Protein AF-A0A0Q5C8Z9-F1 (afdb_monomer)

Solvent-accessible surface area (backbone atoms only — not comparable to full-atom values): 8391 Å² total; per-residue (Å²): 142,89,78,92,77,82,68,89,71,72,76,77,67,75,59,82,56,66,47,52,51,52,48,33,49,53,51,27,54,52,42,52,53,49,52,54,49,53,41,45,66,45,67,56,54,92,83,84,61,78,57,76,76,51,76,66,53,29,53,55,42,50,52,52,53,48,53,31,50,52,39,27,49,52,37,28,52,56,19,57,79,63,68,37,64,70,50,31,53,53,25,46,52,49,40,54,48,50,55,50,48,56,57,77,57,36,54,49,74,53,77,83,50,79,72,78,83,73,72,77,74,61,98,80,68,70,84,74,48,96,88,53,86,80,42,96,85,111

pLDDT: mean 71.92, std 11.61, range [46.38, 87.75]

Secondary structure (DSSP, 8-state):
---S-S--------HHHHHHHHHHHHHHHHHHHHHHHHHHHHH--TTS--PPPPHHHHHHHHHHHHHHHHHHHHHHHHHHHTT-HHHHHHHHHHHHHHHHHHHHT-SSGGGGS-----PPPPTT-----TT-S-STT-

Mean predicted aligned error: 15.13 Å

Nearest PDB structures (foldseek):
  5hjf-assembly1_D  TM=5.816E-01  e=1.299E+00  Nostoc punctiforme
  6lkp-assembly1_C  TM=6.173E-01  e=1.795E+00  Leptolyngbya sp. O-77
  8xyv-assembly2_B  TM=8.208E-01  e=6.550E+00  synthetic construct
  2chp-assembly1_A  TM=6.440E-01  e=6.206E+00  Bacillus subtilis subsp. subtilis str. 168
  3hiu-assembly1_A  TM=5.229E-01  e=6.206E+00  Xanthomonas campestris pv. campestris

Sequence (138 aa):
MNGEHNAMAASRQPIGHAGIQAGLGVLGSSIMAALAWQFFDVYFAIGGTVPTAAPSDGLRYLVTAGVGATVVAASLVLALLRRKGLAVVCSLALSIGMFGFAYVLAVPQNRWNQDPVHEPLPADYRPCFSGSNDCPGG

Foldseek 3Di:
DDDDDPDPPVPPPPCPQVVLLVVLLVVLVVLLVVLVVLLCVQQPDDPDDRHDFDPVSQVVLCVSLVVSLVSLVVSLVSCVVVVPVVSNVSSVVSNCSSVVSCLVSRVPVCPVPDDPPPDDPPPPDDDDDVPPPPDDPD

Radius of gyration: 27.37 Å; Cα contacts (8 Å, |Δi|>4): 85; chains: 1; bounding box: 45×44×103 Å

Structure (mmCIF, N/CA/C/O backbone):
data_AF-A0A0Q5C8Z9-F1
#
_entry.id   AF-A0A0Q5C8Z9-F1
#
loop_
_atom_site.group_PDB
_atom_site.id
_atom_site.type_symbol
_atom_site.label_atom_id
_atom_site.label_alt_id
_atom_site.label_comp_id
_atom_site.label_asym_id
_atom_site.label_entity_id
_atom_site.label_seq_id
_atom_site.pdbx_PDB_ins_code
_atom_site.Cartn_x
_atom_site.Cartn_y
_atom_site.Cartn_z
_atom_site.occupancy
_atom_site.B_iso_or_equiv
_atom_site.auth_seq_id
_atom_site.auth_comp_id
_atom_site.auth_asym_id
_atom_site.auth_atom_id
_atom_site.pdbx_PDB_model_num
ATOM 1 N N . MET A 1 1 ? 1.178 -16.836 56.556 1.00 46.69 1 MET A N 1
ATOM 2 C CA . MET A 1 1 ? 1.666 -17.203 55.210 1.00 46.69 1 MET A CA 1
ATOM 3 C C . MET A 1 1 ? 0.446 -17.561 54.366 1.00 46.69 1 MET A C 1
ATOM 5 O O . MET A 1 1 ? 0.071 -18.716 54.349 1.00 46.69 1 MET A O 1
ATOM 9 N N . ASN A 1 2 ? -0.221 -16.569 53.761 1.00 46.38 2 ASN A N 1
ATOM 10 C CA . ASN A 1 2 ? -1.447 -16.751 52.957 1.00 46.38 2 ASN A CA 1
ATOM 11 C C . ASN A 1 2 ? -1.248 -16.090 51.586 1.00 46.38 2 ASN A C 1
ATOM 13 O O . ASN A 1 2 ? -1.917 -15.117 51.240 1.00 46.38 2 ASN A O 1
ATOM 17 N N . GLY A 1 3 ? -0.231 -16.552 50.864 1.00 55.50 3 GLY A N 1
ATOM 18 C CA . GLY A 1 3 ? 0.009 -16.169 49.481 1.00 55.50 3 GLY A CA 1
ATOM 19 C C . GLY A 1 3 ? -0.644 -17.164 48.521 1.00 55.50 3 GLY A C 1
ATOM 20 O O . GLY A 1 3 ? -0.904 -18.304 48.881 1.00 55.50 3 GLY A O 1
ATOM 21 N N . GLU A 1 4 ? -0.828 -16.714 47.282 1.00 55.09 4 GLU A N 1
ATOM 22 C CA . GLU A 1 4 ? -0.767 -17.565 46.080 1.00 55.09 4 GLU A CA 1
ATOM 23 C C . GLU A 1 4 ? -2.046 -18.252 45.571 1.00 55.09 4 GLU A C 1
ATOM 25 O O . GLU A 1 4 ? -1.960 -19.143 44.735 1.00 55.09 4 GLU A O 1
ATOM 30 N N . HIS A 1 5 ? -3.246 -17.787 45.939 1.00 54.41 5 HIS A N 1
ATOM 31 C CA . HIS A 1 5 ? -4.494 -18.267 45.306 1.00 54.41 5 HIS A CA 1
ATOM 32 C C . HIS A 1 5 ? -5.301 -17.188 44.569 1.00 54.41 5 HIS A C 1
ATOM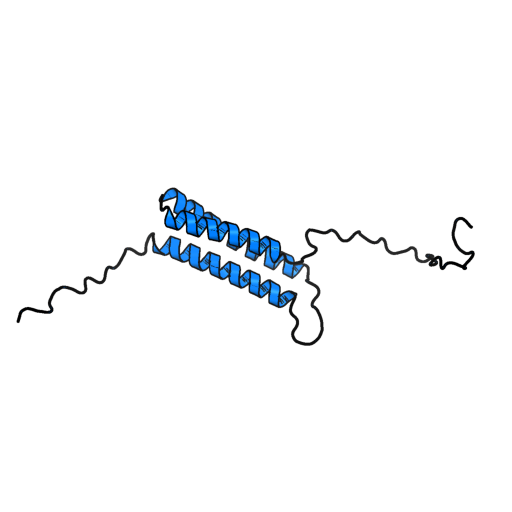 34 O O . HIS A 1 5 ? -6.431 -17.436 44.149 1.00 54.41 5 HIS A O 1
ATOM 40 N N . ASN A 1 6 ? -4.725 -16.007 44.328 1.00 58.31 6 ASN A N 1
ATOM 41 C CA . ASN A 1 6 ? -5.340 -15.023 43.437 1.00 58.31 6 ASN A CA 1
ATOM 42 C C . ASN A 1 6 ? -4.978 -15.340 41.989 1.00 58.31 6 ASN A C 1
ATOM 44 O O . ASN A 1 6 ? -4.059 -14.772 41.407 1.00 58.31 6 ASN A O 1
ATOM 48 N N . ALA A 1 7 ? -5.726 -16.310 41.466 1.00 52.88 7 ALA A N 1
ATOM 49 C CA . ALA A 1 7 ? -6.284 -16.322 40.127 1.00 52.88 7 ALA A CA 1
ATOM 50 C C . ALA A 1 7 ? -5.437 -15.613 39.060 1.00 52.88 7 ALA A C 1
ATOM 52 O O . ALA A 1 7 ? -5.572 -14.415 38.807 1.00 52.88 7 ALA A O 1
ATOM 53 N N . MET A 1 8 ? -4.686 -16.430 38.322 1.00 49.72 8 MET A N 1
ATOM 54 C CA . MET A 1 8 ? -4.490 -16.267 36.884 1.00 49.72 8 MET A CA 1
ATOM 55 C C . MET A 1 8 ? -5.864 -16.208 36.192 1.00 49.72 8 MET A C 1
ATOM 57 O O . MET A 1 8 ? -6.279 -17.124 35.487 1.00 49.72 8 MET A O 1
ATOM 61 N N . ALA A 1 9 ? -6.601 -15.119 36.389 1.00 50.22 9 ALA A N 1
ATOM 62 C CA . ALA A 1 9 ? -7.663 -14.703 35.500 1.00 50.22 9 ALA A CA 1
ATOM 63 C C . ALA A 1 9 ? -6.970 -14.170 34.245 1.00 50.22 9 ALA A C 1
ATOM 6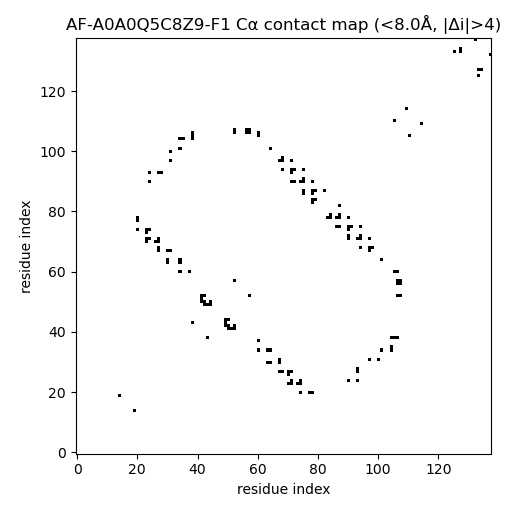5 O O . ALA A 1 9 ? -6.850 -12.964 34.038 1.00 50.22 9 ALA A O 1
ATOM 66 N N . ALA A 1 10 ? -6.437 -15.094 33.439 1.00 51.50 10 ALA A N 1
ATOM 67 C CA . ALA A 1 10 ? -6.008 -14.821 32.084 1.00 51.50 10 ALA A CA 1
ATOM 68 C C . ALA A 1 10 ? -7.198 -14.161 31.390 1.00 51.50 10 ALA A C 1
ATOM 70 O O . ALA A 1 10 ? -8.197 -14.818 31.085 1.00 51.50 10 ALA A O 1
ATOM 71 N N . SER A 1 11 ? -7.123 -12.839 31.227 1.00 49.66 11 SER A N 1
ATOM 72 C CA . SER A 1 11 ? -8.146 -12.066 30.553 1.00 49.66 11 SER A CA 1
ATOM 73 C C . SER A 1 11 ? -8.198 -12.563 29.114 1.00 49.66 11 SER A C 1
ATOM 75 O O . SER A 1 11 ? -7.444 -12.107 28.252 1.00 49.66 11 SER A O 1
ATOM 77 N N . ARG A 1 12 ? -9.082 -13.522 28.839 1.00 55.00 12 ARG A N 1
ATOM 78 C CA . ARG A 1 12 ? -9.581 -13.770 27.492 1.00 55.00 12 ARG A CA 1
ATOM 79 C C . ARG A 1 12 ? -10.366 -12.525 27.115 1.00 55.00 12 ARG A C 1
ATOM 81 O O . ARG A 1 12 ? -11.578 -12.462 27.293 1.00 55.00 12 ARG A O 1
ATOM 88 N N . GLN A 1 13 ? -9.655 -11.495 26.668 1.00 60.06 13 GLN A N 1
ATOM 89 C CA . GLN A 1 13 ? -10.310 -10.373 26.032 1.00 60.06 13 GLN A CA 1
ATOM 90 C C . GLN A 1 13 ? -11.044 -10.930 24.807 1.00 60.06 13 GLN A C 1
ATOM 92 O O . GLN A 1 13 ? -10.443 -11.684 24.035 1.00 60.06 13 GLN A O 1
ATOM 97 N N . PRO A 1 14 ? -12.342 -10.631 24.638 1.00 48.69 14 PRO A N 1
ATOM 98 C CA . PRO A 1 14 ? -13.104 -11.117 23.503 1.00 48.69 14 PRO A CA 1
ATOM 99 C C . PRO A 1 14 ? -12.439 -10.614 22.218 1.00 48.69 14 PRO A C 1
ATOM 101 O O . PRO A 1 14 ? -12.421 -9.420 21.918 1.00 48.69 14 PRO A O 1
ATOM 104 N N . ILE A 1 15 ? -11.884 -11.559 21.457 1.00 57.97 15 ILE A N 1
ATOM 105 C CA . ILE A 1 15 ? -11.134 -11.360 20.205 1.00 57.97 15 ILE A CA 1
ATOM 106 C C . ILE A 1 15 ? -11.973 -10.612 19.148 1.00 57.97 15 ILE A C 1
ATOM 108 O O . ILE A 1 15 ? -11.433 -10.048 18.198 1.00 57.97 15 ILE A O 1
ATOM 112 N N . GLY A 1 16 ? -13.293 -10.531 19.333 1.00 61.53 16 GLY A N 1
ATOM 113 C CA . GLY A 1 16 ? -14.247 -10.169 18.291 1.00 61.53 16 GLY A CA 1
ATOM 114 C C . GLY A 1 16 ? -14.059 -8.798 17.643 1.00 61.53 16 GLY A C 1
ATOM 115 O O . GLY A 1 16 ? -14.449 -8.629 16.497 1.00 61.53 16 GLY A O 1
ATOM 116 N N . HIS A 1 17 ? -13.472 -7.803 18.315 1.00 63.47 17 HIS A N 1
ATOM 117 C CA . HIS A 1 17 ? -13.506 -6.427 17.797 1.00 63.47 17 HIS A CA 1
ATOM 118 C C . HIS A 1 17 ? -12.185 -5.668 17.879 1.00 63.47 17 HIS A C 1
ATOM 120 O O . HIS A 1 17 ? -11.821 -5.005 16.905 1.00 63.47 17 HIS A O 1
ATOM 126 N N . ALA A 1 18 ? -11.456 -5.776 18.992 1.00 67.19 18 ALA A N 1
ATOM 127 C CA . ALA A 1 18 ? -10.098 -5.243 19.087 1.00 67.19 18 ALA A CA 1
ATOM 128 C C . ALA A 1 18 ? -9.132 -6.028 18.181 1.00 67.19 18 ALA A C 1
ATOM 130 O O . ALA A 1 18 ? -8.297 -5.419 17.516 1.00 67.19 18 ALA A O 1
ATOM 131 N N . GLY A 1 19 ? -9.327 -7.349 18.074 1.00 74.94 19 GLY A N 1
ATOM 132 C CA . GLY A 1 19 ? -8.555 -8.213 17.180 1.00 74.94 19 GLY A CA 1
ATOM 133 C C . GLY A 1 19 ? -8.739 -7.862 15.704 1.00 74.94 19 GLY A C 1
ATOM 134 O O . GLY A 1 19 ? -7.757 -7.796 14.978 1.00 74.94 19 GLY A O 1
ATOM 135 N N . ILE A 1 20 ? -9.965 -7.539 15.270 1.00 80.31 20 ILE A N 1
ATOM 136 C CA . ILE A 1 20 ? -10.241 -7.154 13.872 1.00 80.31 20 ILE A CA 1
ATOM 137 C C . ILE A 1 20 ? -9.466 -5.891 13.483 1.00 80.31 20 ILE A C 1
ATOM 139 O O . ILE A 1 20 ? -8.854 -5.837 12.422 1.00 80.31 20 ILE A O 1
ATOM 143 N N . GLN A 1 21 ? -9.468 -4.877 14.348 1.00 78.19 21 GLN A N 1
ATOM 144 C CA . GLN A 1 21 ? -8.817 -3.604 14.047 1.00 78.19 21 GLN A CA 1
ATOM 145 C C . GLN A 1 21 ? -7.288 -3.711 14.084 1.00 78.19 21 GLN A C 1
ATOM 147 O O . GLN A 1 21 ? -6.614 -3.149 13.225 1.00 78.19 21 GLN A O 1
ATOM 152 N N . ALA A 1 22 ? -6.746 -4.479 15.033 1.00 80.56 22 ALA A N 1
ATOM 153 C CA . ALA A 1 22 ? -5.325 -4.813 15.049 1.00 80.56 22 ALA A CA 1
ATOM 154 C C . ALA A 1 22 ? -4.926 -5.626 13.803 1.00 80.56 22 ALA A C 1
ATOM 156 O O . ALA A 1 22 ? -3.922 -5.318 13.169 1.00 80.56 22 ALA A O 1
ATOM 157 N N . GLY A 1 23 ? -5.749 -6.601 13.405 1.00 83.50 23 GLY A N 1
ATOM 158 C CA . GLY A 1 23 ? -5.537 -7.413 12.207 1.00 83.50 23 GLY A CA 1
ATOM 159 C C . GLY A 1 23 ? -5.534 -6.587 10.921 1.00 83.50 23 GLY A C 1
ATOM 160 O O . GLY A 1 23 ? -4.624 -6.735 10.114 1.00 83.50 23 GLY A O 1
ATOM 161 N N . LEU A 1 24 ? -6.489 -5.665 10.760 1.00 82.69 24 LEU A N 1
ATOM 162 C CA . LEU A 1 24 ? -6.534 -4.723 9.632 1.00 82.69 24 LEU A CA 1
ATOM 163 C C . LEU A 1 24 ? -5.290 -3.826 9.579 1.00 82.69 24 LEU A C 1
ATOM 165 O O . LEU A 1 24 ? -4.756 -3.589 8.498 1.00 82.69 24 LEU A O 1
ATOM 169 N N . GLY A 1 25 ? -4.811 -3.353 10.734 1.00 81.00 25 GLY A N 1
ATOM 170 C CA . GLY A 1 25 ? -3.582 -2.563 10.818 1.00 81.00 25 GLY A CA 1
ATOM 171 C C . GLY A 1 25 ? -2.353 -3.355 10.372 1.00 81.00 25 GLY A C 1
ATOM 172 O O . GLY A 1 25 ? -1.616 -2.898 9.503 1.00 81.00 25 GLY A O 1
ATOM 173 N N . VAL A 1 26 ? -2.176 -4.568 10.906 1.00 86.19 26 VAL A N 1
ATOM 174 C CA . VAL A 1 26 ? -1.067 -5.464 10.533 1.00 86.19 26 VAL A CA 1
ATOM 175 C C . VAL A 1 26 ? -1.124 -5.820 9.048 1.00 86.19 26 VAL A C 1
ATOM 177 O O . VAL A 1 26 ? -0.102 -5.759 8.365 1.00 86.19 26 VAL A O 1
ATOM 180 N N . LEU A 1 27 ? -2.316 -6.129 8.529 1.00 84.88 27 LEU A N 1
ATOM 181 C CA . LEU A 1 27 ? -2.517 -6.421 7.114 1.00 84.88 27 LEU A CA 1
ATOM 182 C C . LEU A 1 27 ? -2.131 -5.212 6.250 1.00 84.88 27 LEU A C 1
ATOM 184 O O . LEU A 1 27 ? -1.328 -5.354 5.331 1.00 84.88 27 LEU A O 1
ATOM 188 N N . GLY A 1 28 ? -2.619 -4.015 6.585 1.00 78.25 28 GLY A N 1
ATOM 189 C CA . GLY A 1 28 ? -2.273 -2.780 5.878 1.00 78.25 28 GLY A CA 1
ATOM 190 C C . GLY A 1 28 ? -0.765 -2.511 5.863 1.00 78.25 28 GLY A C 1
ATOM 191 O O . GLY A 1 28 ? -0.192 -2.268 4.802 1.00 78.25 28 GLY A O 1
ATOM 192 N N . SER A 1 29 ? -0.096 -2.641 7.013 1.00 78.56 29 SER A N 1
ATOM 193 C CA . SER A 1 29 ? 1.361 -2.487 7.106 1.00 78.56 29 SER A CA 1
ATOM 194 C C . SER A 1 29 ? 2.124 -3.543 6.300 1.00 78.56 29 SER A C 1
ATOM 196 O O . SER A 1 29 ? 3.109 -3.213 5.642 1.00 78.56 29 SER A O 1
ATOM 198 N N . SER A 1 30 ? 1.663 -4.797 6.292 1.00 83.62 30 SER A N 1
ATOM 199 C CA . SER A 1 30 ? 2.290 -5.860 5.496 1.00 83.62 30 SER A CA 1
ATOM 200 C C . SER A 1 30 ? 2.181 -5.607 3.987 1.00 83.62 30 SER A C 1
ATOM 202 O O . SER A 1 30 ? 3.129 -5.866 3.249 1.00 83.62 30 SER A O 1
ATOM 204 N N . ILE A 1 31 ? 1.072 -5.014 3.530 1.00 82.50 31 ILE A N 1
ATOM 205 C CA . ILE A 1 31 ? 0.885 -4.644 2.122 1.00 82.50 31 ILE A CA 1
ATOM 206 C C . ILE A 1 31 ? 1.823 -3.492 1.731 1.00 82.50 31 ILE A C 1
ATOM 208 O O . ILE A 1 31 ? 2.393 -3.520 0.642 1.00 82.50 31 ILE A O 1
ATOM 212 N N . MET A 1 32 ? 2.058 -2.519 2.620 1.00 78.88 32 MET A N 1
ATOM 213 C CA . MET A 1 32 ? 3.066 -1.475 2.379 1.00 78.88 32 MET A CA 1
ATOM 214 C C . MET A 1 32 ? 4.475 -2.060 2.215 1.00 78.88 32 MET A C 1
ATOM 216 O O . MET A 1 32 ? 5.202 -1.662 1.307 1.00 78.88 32 MET A O 1
ATOM 220 N N . ALA A 1 33 ? 4.851 -3.036 3.047 1.00 83.75 33 ALA A N 1
ATOM 221 C CA . ALA A 1 33 ? 6.131 -3.730 2.902 1.00 83.75 33 ALA A CA 1
ATOM 222 C C . ALA A 1 33 ? 6.216 -4.507 1.575 1.00 83.75 33 ALA A C 1
ATOM 224 O O . ALA A 1 33 ? 7.255 -4.493 0.917 1.00 83.75 33 ALA A O 1
ATOM 225 N N . ALA A 1 34 ? 5.113 -5.125 1.138 1.00 83.06 34 ALA A N 1
ATOM 226 C CA . ALA A 1 34 ? 5.044 -5.803 -0.154 1.00 83.06 34 ALA A CA 1
ATOM 227 C C . ALA A 1 34 ? 5.210 -4.835 -1.341 1.00 83.06 34 ALA A C 1
ATOM 229 O O . ALA A 1 34 ? 5.886 -5.180 -2.308 1.00 83.06 34 ALA A O 1
ATOM 230 N N . LEU A 1 35 ? 4.647 -3.623 -1.266 1.00 77.50 35 LEU A N 1
ATOM 231 C CA . LEU A 1 35 ? 4.844 -2.576 -2.281 1.00 77.50 35 LEU A CA 1
ATOM 232 C C . LEU A 1 35 ? 6.305 -2.128 -2.362 1.00 77.50 35 LEU A C 1
ATOM 234 O O . LEU A 1 35 ? 6.845 -2.005 -3.459 1.00 77.50 35 LEU A O 1
ATOM 238 N N . ALA A 1 36 ? 6.958 -1.937 -1.212 1.00 81.00 36 ALA A N 1
ATOM 239 C CA . ALA A 1 36 ? 8.388 -1.642 -1.169 1.00 81.00 36 ALA A CA 1
ATOM 240 C C . ALA A 1 36 ? 9.198 -2.761 -1.831 1.00 81.00 36 ALA A C 1
ATOM 242 O O . ALA A 1 36 ? 10.046 -2.488 -2.676 1.00 81.00 36 ALA A O 1
ATOM 243 N N . TRP A 1 37 ? 8.883 -4.019 -1.518 1.00 81.31 37 TRP A N 1
ATOM 244 C CA . TRP A 1 37 ? 9.555 -5.163 -2.126 1.00 81.31 37 TRP A CA 1
ATOM 245 C C . TRP A 1 37 ? 9.374 -5.224 -3.647 1.00 81.31 37 TRP A C 1
ATOM 247 O O . TRP A 1 37 ? 10.351 -5.413 -4.361 1.00 81.31 37 TRP A O 1
ATOM 257 N N . GLN A 1 38 ? 8.154 -5.015 -4.156 1.00 76.75 38 GLN A N 1
ATOM 258 C CA . GLN A 1 38 ? 7.887 -4.981 -5.603 1.00 76.75 38 GLN A CA 1
ATOM 259 C C . GLN A 1 38 ? 8.687 -3.883 -6.310 1.00 76.75 38 GLN A C 1
ATOM 261 O O . GLN A 1 38 ? 9.197 -4.099 -7.404 1.00 76.75 38 GLN A O 1
ATOM 266 N N . PHE A 1 39 ? 8.825 -2.717 -5.679 1.00 74.25 39 PHE A N 1
ATOM 267 C CA . PHE A 1 39 ? 9.644 -1.638 -6.217 1.00 74.25 39 PHE A CA 1
ATOM 268 C C . PHE A 1 39 ? 11.127 -2.030 -6.298 1.00 74.25 39 PHE A C 1
ATOM 270 O O . PHE A 1 39 ? 11.762 -1.817 -7.329 1.00 74.25 39 PHE A O 1
ATOM 277 N N . PHE A 1 40 ? 11.674 -2.633 -5.239 1.00 79.44 40 PHE A N 1
ATOM 278 C CA . PHE A 1 40 ? 13.051 -3.132 -5.256 1.00 79.44 40 PHE A CA 1
ATOM 279 C C . PHE A 1 40 ? 13.253 -4.218 -6.319 1.00 79.44 40 PHE A C 1
ATOM 281 O O . PHE A 1 40 ? 14.227 -4.152 -7.055 1.00 79.44 40 PHE A O 1
ATOM 288 N N . ASP A 1 41 ? 12.326 -5.162 -6.456 1.00 75.81 41 ASP A N 1
ATOM 289 C CA . ASP A 1 41 ? 12.412 -6.248 -7.442 1.00 75.81 41 ASP A CA 1
ATOM 290 C C . ASP A 1 41 ? 12.465 -5.726 -8.891 1.00 75.81 41 ASP A C 1
ATOM 292 O O . ASP A 1 41 ? 13.229 -6.223 -9.715 1.00 75.81 41 ASP A O 1
ATOM 296 N N . VAL A 1 42 ? 11.696 -4.674 -9.195 1.00 69.69 42 VAL A N 1
ATOM 297 C CA . VAL A 1 42 ? 11.638 -4.093 -10.545 1.00 69.69 42 VAL A CA 1
ATOM 298 C C . VAL A 1 42 ? 12.836 -3.186 -10.843 1.00 69.69 42 VAL A C 1
ATOM 300 O O . VAL A 1 42 ? 13.348 -3.209 -11.959 1.00 69.69 42 VAL A O 1
ATOM 303 N N . TYR A 1 43 ? 13.294 -2.380 -9.879 1.00 67.62 43 TYR A N 1
ATOM 304 C CA . TYR A 1 43 ? 14.295 -1.335 -10.147 1.00 67.62 43 TYR A CA 1
ATOM 305 C C . TYR A 1 43 ? 15.708 -1.646 -9.644 1.00 67.62 43 TYR A C 1
ATOM 307 O O . TYR A 1 43 ? 16.666 -1.041 -10.127 1.00 67.62 43 TYR A O 1
ATOM 315 N N . PHE A 1 44 ? 15.877 -2.577 -8.704 1.00 71.19 44 PHE A N 1
ATOM 316 C CA . PHE A 1 44 ? 17.190 -2.984 -8.203 1.00 71.19 44 PHE A CA 1
ATOM 317 C C . PHE A 1 44 ? 17.603 -4.335 -8.793 1.00 71.19 44 PHE A C 1
ATOM 319 O O . PHE A 1 44 ? 17.265 -5.395 -8.278 1.00 71.19 44 PHE A O 1
ATOM 326 N N . ALA A 1 45 ? 18.428 -4.298 -9.841 1.00 62.72 45 ALA A N 1
ATOM 327 C CA . ALA A 1 45 ? 19.130 -5.482 -10.329 1.00 62.72 45 ALA A CA 1
ATOM 328 C C . ALA A 1 45 ? 20.497 -5.642 -9.651 1.00 62.72 45 ALA A C 1
ATOM 330 O O . ALA A 1 45 ? 21.400 -4.820 -9.822 1.00 62.72 45 ALA A O 1
ATOM 331 N N . ILE A 1 46 ? 20.684 -6.750 -8.935 1.00 56.78 46 ILE A N 1
ATOM 332 C CA . ILE A 1 46 ? 21.995 -7.182 -8.439 1.00 56.78 46 ILE A CA 1
ATOM 333 C C . ILE A 1 46 ? 22.684 -7.945 -9.582 1.00 56.78 46 ILE A C 1
ATOM 335 O O . ILE A 1 46 ? 22.470 -9.144 -9.729 1.00 56.78 46 ILE A O 1
ATOM 339 N N . GLY A 1 47 ? 23.481 -7.264 -10.418 1.00 58.12 47 GLY A N 1
ATOM 340 C CA . GLY A 1 47 ? 24.373 -7.952 -11.371 1.00 58.12 47 GLY A CA 1
ATOM 341 C C . GLY A 1 47 ? 24.334 -7.566 -12.856 1.00 58.12 47 GLY A C 1
ATOM 342 O O . GLY A 1 47 ? 24.909 -8.303 -13.648 1.00 58.12 47 GLY A O 1
ATOM 343 N N . GLY A 1 48 ? 23.753 -6.426 -13.261 1.00 58.44 48 GLY A N 1
ATOM 344 C CA . GLY A 1 48 ? 24.191 -5.774 -14.514 1.00 58.44 48 GLY A CA 1
ATOM 345 C C . GLY A 1 48 ? 23.172 -5.517 -15.630 1.00 58.44 48 GLY A C 1
ATOM 346 O O . GLY A 1 48 ? 23.577 -5.017 -16.675 1.00 58.44 48 GLY A O 1
ATOM 347 N N . THR A 1 49 ? 21.872 -5.749 -15.439 1.00 56.03 49 THR A N 1
ATOM 348 C CA . THR A 1 49 ? 20.844 -5.268 -16.387 1.00 56.03 49 THR A CA 1
ATOM 349 C C . THR A 1 49 ? 19.682 -4.639 -15.633 1.00 56.03 49 THR A C 1
ATOM 351 O O . THR A 1 49 ? 19.000 -5.335 -14.887 1.00 56.03 49 THR A O 1
ATOM 354 N N . VAL A 1 50 ? 19.460 -3.333 -15.812 1.00 57.31 50 VAL A N 1
ATOM 355 C CA . VAL A 1 50 ? 18.297 -2.630 -15.246 1.00 57.31 50 VAL A CA 1
ATOM 356 C C . VAL A 1 50 ? 17.034 -3.197 -15.912 1.00 57.31 50 VAL A C 1
ATOM 358 O O . VAL A 1 50 ? 16.907 -3.059 -17.133 1.00 57.31 50 VAL A O 1
ATOM 361 N N . PRO A 1 51 ? 16.126 -3.864 -15.177 1.00 60.31 51 PRO A N 1
ATOM 362 C CA . PRO A 1 51 ? 14.903 -4.399 -15.752 1.00 60.31 51 PRO A CA 1
ATOM 363 C C . PRO A 1 51 ? 14.031 -3.232 -16.217 1.00 60.31 51 PRO A C 1
ATOM 365 O O . PRO A 1 51 ? 13.796 -2.276 -15.480 1.00 60.31 51 PRO A O 1
ATOM 368 N N . THR A 1 52 ? 13.555 -3.287 -17.457 1.00 64.00 52 THR A N 1
ATOM 369 C CA . THR A 1 52 ? 12.491 -2.389 -17.906 1.00 64.00 52 THR A CA 1
ATOM 370 C C . THR A 1 52 ? 11.164 -2.958 -17.417 1.00 64.00 52 THR A C 1
ATOM 372 O O . THR A 1 52 ? 10.869 -4.129 -17.642 1.00 64.00 52 THR A O 1
ATOM 375 N N . ALA A 1 53 ? 10.385 -2.147 -16.697 1.00 63.06 53 ALA A N 1
ATOM 376 C CA . ALA A 1 53 ? 9.119 -2.576 -16.111 1.00 63.06 53 ALA A CA 1
ATOM 377 C C . ALA A 1 53 ? 8.149 -3.062 -17.200 1.00 63.06 53 ALA A C 1
ATOM 379 O O . ALA A 1 53 ? 7.833 -2.319 -18.136 1.00 63.06 53 ALA A O 1
ATOM 380 N N . ALA A 1 54 ? 7.658 -4.295 -17.074 1.00 68.81 54 ALA A N 1
ATOM 381 C CA . ALA A 1 54 ? 6.698 -4.849 -18.015 1.00 68.81 54 ALA A CA 1
ATOM 382 C C . ALA A 1 54 ? 5.279 -4.320 -17.715 1.00 68.81 54 ALA A C 1
ATOM 384 O O . ALA A 1 54 ? 4.954 -4.010 -16.564 1.00 68.81 54 ALA A O 1
ATOM 385 N N . PRO A 1 55 ? 4.366 -4.278 -18.705 1.00 67.69 55 PRO A N 1
ATOM 386 C CA . PRO A 1 55 ? 2.971 -3.884 -18.475 1.00 67.69 55 PRO A CA 1
ATOM 387 C C . PRO A 1 55 ? 2.263 -4.718 -17.388 1.00 67.69 55 PRO A C 1
ATOM 389 O O . PRO A 1 55 ? 1.393 -4.217 -16.673 1.00 67.69 55 PRO A O 1
ATOM 392 N N . SER A 1 56 ? 2.660 -5.984 -17.227 1.00 71.94 56 SER A N 1
ATOM 393 C CA . SER A 1 56 ? 2.171 -6.885 -16.177 1.00 71.94 56 SER A CA 1
ATOM 394 C C . SER A 1 56 ? 2.530 -6.425 -14.762 1.00 71.94 56 SER A C 1
ATOM 396 O O . SER A 1 56 ? 1.744 -6.639 -13.834 1.00 71.94 56 SER A O 1
ATOM 398 N N . ASP A 1 57 ? 3.670 -5.756 -14.589 1.00 72.62 57 ASP A N 1
ATOM 399 C CA . ASP A 1 57 ? 4.124 -5.263 -13.285 1.00 72.62 57 ASP A CA 1
ATOM 400 C C . ASP A 1 57 ? 3.271 -4.078 -12.831 1.00 72.62 57 ASP A C 1
ATOM 402 O O . ASP A 1 57 ? 2.913 -3.980 -11.656 1.00 72.62 57 ASP A O 1
ATOM 406 N N . GLY A 1 58 ? 2.831 -3.244 -13.779 1.00 74.00 58 GLY A N 1
ATOM 407 C CA . GLY A 1 58 ? 1.872 -2.170 -13.523 1.00 74.00 58 GLY A CA 1
ATOM 408 C C . GLY A 1 58 ? 0.520 -2.687 -13.019 1.00 74.00 58 GLY A C 1
ATOM 409 O O . GLY A 1 58 ? -0.031 -2.147 -12.058 1.00 74.00 58 GLY A O 1
ATOM 410 N N . LEU A 1 59 ? -0.010 -3.770 -13.604 1.00 79.19 59 LEU A N 1
ATOM 411 C CA . LEU A 1 59 ? -1.263 -4.380 -13.134 1.00 79.19 59 LEU A CA 1
ATOM 412 C C . LEU A 1 59 ? -1.115 -4.980 -11.733 1.00 79.19 59 LEU A C 1
ATOM 414 O O . LEU A 1 59 ? -1.958 -4.741 -10.865 1.00 79.19 59 LEU A O 1
ATOM 418 N N . ARG A 1 60 ? -0.032 -5.722 -11.488 1.00 77.81 60 ARG A N 1
ATOM 419 C CA . ARG A 1 60 ? 0.255 -6.315 -10.174 1.00 77.81 60 ARG A CA 1
ATOM 420 C C . ARG A 1 60 ? 0.401 -5.243 -9.093 1.00 77.81 60 ARG A C 1
ATOM 422 O O . ARG A 1 60 ? -0.144 -5.397 -7.995 1.00 77.81 60 ARG A O 1
ATOM 429 N N . TYR A 1 61 ? 1.065 -4.141 -9.427 1.00 78.38 61 TYR A N 1
ATOM 430 C CA . TYR A 1 61 ? 1.185 -2.975 -8.566 1.00 78.38 61 TYR A CA 1
ATOM 431 C C . TYR A 1 61 ? -0.179 -2.353 -8.247 1.00 78.38 61 TYR A C 1
ATOM 433 O O . TYR A 1 61 ? -0.509 -2.158 -7.078 1.00 78.38 61 TYR A O 1
ATOM 441 N N . LEU A 1 62 ? -1.010 -2.096 -9.266 1.00 81.81 62 LEU A N 1
ATOM 442 C CA . LEU A 1 62 ? -2.344 -1.509 -9.095 1.00 81.81 62 LEU A CA 1
ATOM 443 C C . LEU A 1 62 ? -3.250 -2.365 -8.210 1.00 81.81 62 LEU A C 1
ATOM 445 O O . LEU A 1 62 ? -3.935 -1.828 -7.340 1.00 81.81 62 LEU A O 1
ATOM 449 N N . VAL A 1 63 ? -3.229 -3.685 -8.398 1.00 85.12 63 VAL A N 1
ATOM 450 C CA . VAL A 1 63 ? -3.987 -4.614 -7.552 1.00 85.12 63 VAL A CA 1
ATOM 451 C C . VAL A 1 63 ? -3.492 -4.540 -6.109 1.00 85.12 63 VAL A C 1
ATOM 453 O O . VAL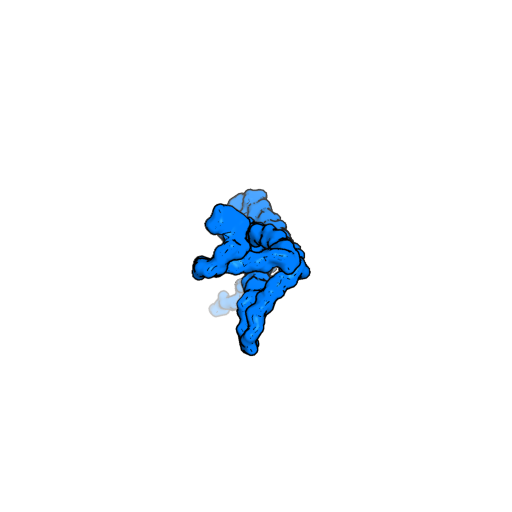 A 1 63 ? -4.296 -4.380 -5.193 1.00 85.12 63 VAL A O 1
ATOM 456 N N . THR A 1 64 ? -2.175 -4.588 -5.896 1.00 81.00 64 THR A N 1
ATOM 457 C CA . THR A 1 64 ? -1.581 -4.545 -4.549 1.00 81.00 64 THR A CA 1
ATOM 458 C C . THR A 1 64 ? -1.899 -3.223 -3.841 1.00 81.00 64 THR A C 1
ATOM 460 O O . THR A 1 64 ? -2.362 -3.218 -2.697 1.00 81.00 64 THR A O 1
ATOM 463 N N . ALA A 1 65 ? -1.720 -2.099 -4.537 1.00 79.75 65 ALA A N 1
ATOM 464 C CA . ALA A 1 65 ? -2.023 -0.769 -4.028 1.00 79.75 65 ALA A CA 1
ATOM 465 C C . ALA A 1 65 ? -3.523 -0.589 -3.748 1.00 79.75 65 ALA A C 1
ATOM 467 O O . ALA A 1 65 ? -3.890 -0.056 -2.701 1.00 79.75 65 ALA A O 1
ATOM 468 N N . GLY A 1 66 ? -4.392 -1.078 -4.639 1.00 84.44 66 GLY A N 1
ATOM 469 C CA . GLY A 1 66 ? -5.845 -1.025 -4.475 1.00 84.44 66 GLY A CA 1
ATOM 470 C C . GLY A 1 66 ? -6.321 -1.825 -3.264 1.00 84.44 66 GLY A C 1
ATOM 471 O O . GLY A 1 66 ? -7.054 -1.299 -2.424 1.00 84.44 66 GLY A O 1
ATOM 472 N N . VAL A 1 67 ? -5.846 -3.065 -3.112 1.00 87.75 67 VAL A N 1
ATOM 473 C CA . VAL A 1 67 ? -6.169 -3.901 -1.945 1.00 87.75 67 VAL A CA 1
ATOM 474 C C . VAL A 1 67 ? -5.695 -3.222 -0.658 1.00 87.75 67 VAL A C 1
ATOM 476 O O . VAL A 1 67 ? -6.490 -3.059 0.267 1.00 87.75 67 VAL A O 1
ATOM 479 N N . GLY A 1 68 ? -4.454 -2.731 -0.606 1.00 82.19 68 GLY A N 1
ATOM 480 C CA . GLY A 1 68 ? -3.952 -2.015 0.571 1.00 82.19 68 GLY A CA 1
ATOM 481 C C . GLY A 1 68 ? -4.761 -0.761 0.905 1.00 82.19 68 GLY A C 1
ATOM 482 O O . GLY A 1 68 ? -5.115 -0.554 2.066 1.00 82.19 68 GLY A O 1
ATOM 483 N N . ALA A 1 69 ? -5.143 0.029 -0.101 1.00 83.81 69 ALA A N 1
ATOM 484 C CA . ALA A 1 69 ? -5.974 1.213 0.098 1.00 83.81 69 ALA A CA 1
ATOM 485 C C . ALA A 1 69 ? -7.344 0.851 0.696 1.00 83.81 69 ALA A C 1
ATOM 487 O O . ALA A 1 69 ? -7.778 1.489 1.656 1.00 8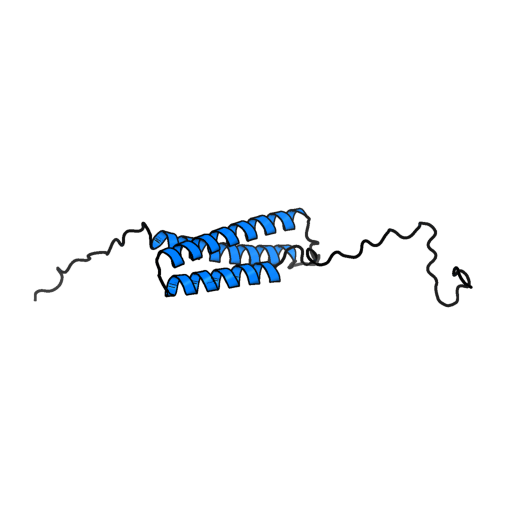3.81 69 ALA A O 1
ATOM 488 N N . THR A 1 70 ? -8.001 -0.203 0.197 1.00 87.25 70 THR A N 1
ATOM 489 C CA . THR A 1 70 ? -9.295 -0.651 0.746 1.00 87.25 70 THR A CA 1
ATOM 490 C C . THR A 1 70 ? -9.183 -1.159 2.185 1.00 87.25 70 THR A C 1
ATOM 492 O O . THR A 1 70 ? -10.028 -0.828 3.016 1.00 87.25 70 THR A O 1
ATOM 495 N N . VAL A 1 71 ? -8.116 -1.895 2.511 1.00 86.00 71 VAL A N 1
ATOM 496 C CA . VAL A 1 71 ? -7.848 -2.414 3.863 1.00 86.00 71 VAL A CA 1
ATOM 497 C C . VAL A 1 71 ? -7.646 -1.272 4.859 1.00 86.00 71 VAL A C 1
ATOM 499 O O . VAL A 1 71 ? -8.255 -1.257 5.932 1.00 86.00 71 VAL A O 1
ATOM 502 N N . VAL A 1 72 ? -6.824 -0.285 4.502 1.00 83.38 72 VAL A N 1
ATOM 503 C CA . VAL A 1 72 ? -6.532 0.850 5.383 1.00 83.38 72 VAL A CA 1
ATOM 504 C C . VAL A 1 72 ? -7.752 1.774 5.517 1.00 83.38 72 VAL A C 1
ATOM 506 O O . VAL A 1 72 ? -8.060 2.217 6.627 1.00 83.38 72 VAL A O 1
ATOM 509 N N . ALA A 1 73 ? -8.518 1.981 4.441 1.00 85.81 73 ALA A N 1
ATOM 510 C CA . ALA A 1 73 ? -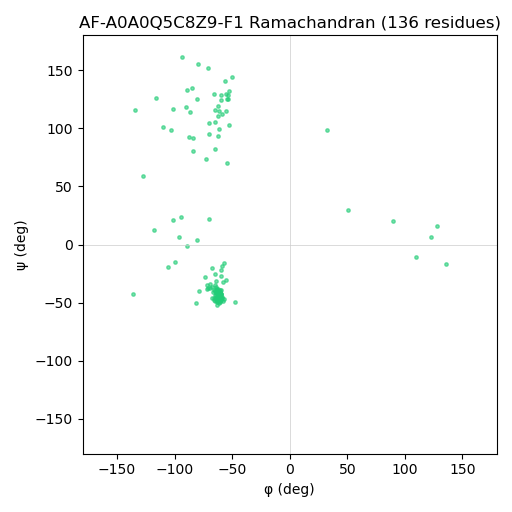9.779 2.722 4.487 1.00 85.81 73 ALA A CA 1
ATOM 511 C C . ALA A 1 73 ? -10.820 2.035 5.387 1.00 85.81 73 ALA A C 1
ATOM 513 O O . ALA A 1 73 ? -11.438 2.692 6.227 1.00 85.81 73 ALA A O 1
ATOM 514 N N . ALA A 1 74 ? -10.977 0.712 5.281 1.00 85.81 74 ALA A N 1
ATOM 515 C CA . ALA A 1 74 ? -11.865 -0.054 6.154 1.00 85.81 74 ALA A CA 1
ATOM 516 C C . ALA A 1 74 ? -11.445 0.052 7.631 1.00 85.81 74 ALA A C 1
ATOM 518 O O . ALA A 1 74 ? -12.297 0.220 8.508 1.00 85.81 74 ALA A O 1
ATOM 519 N N . SER A 1 75 ? -10.135 0.025 7.907 1.00 83.31 75 SER A N 1
ATOM 520 C CA . SER A 1 75 ? -9.592 0.250 9.253 1.00 83.31 75 SER A CA 1
ATOM 521 C C . SER A 1 75 ? -9.956 1.635 9.798 1.00 83.31 75 SER A C 1
ATOM 523 O O . SER A 1 75 ? -10.431 1.754 10.932 1.00 83.31 75 SER A O 1
ATOM 525 N N . LEU A 1 76 ? -9.813 2.681 8.976 1.00 84.12 76 LEU A N 1
ATOM 526 C CA . LEU A 1 76 ? -10.143 4.057 9.347 1.00 84.12 76 LEU A CA 1
ATOM 527 C C . LEU A 1 76 ? -11.640 4.236 9.623 1.00 84.12 76 LEU A C 1
ATOM 529 O O . LEU A 1 76 ? -12.005 4.802 10.655 1.00 84.12 76 LEU A O 1
ATOM 533 N N . VAL A 1 77 ? -12.509 3.710 8.756 1.00 86.38 77 VAL A N 1
ATOM 534 C CA . VAL A 1 77 ? -13.968 3.751 8.957 1.00 86.38 77 VAL A CA 1
ATOM 535 C C . VAL A 1 77 ? -14.343 3.060 10.266 1.00 86.38 77 VAL A C 1
ATOM 537 O O . VAL A 1 77 ? -15.077 3.622 11.080 1.00 86.38 77 VAL A O 1
ATOM 540 N N . LEU A 1 78 ? -13.783 1.877 10.527 1.00 84.75 78 LEU A N 1
ATOM 541 C CA . LEU A 1 78 ? -14.039 1.150 11.768 1.00 84.75 78 LEU A CA 1
ATOM 542 C C . LEU A 1 78 ? -13.532 1.917 13.002 1.00 84.75 78 LEU A C 1
ATOM 544 O O . LEU A 1 78 ? -14.189 1.908 14.047 1.00 84.75 78 LEU A O 1
ATOM 548 N N . ALA A 1 79 ? -12.395 2.609 12.892 1.00 82.94 79 ALA A N 1
ATOM 549 C CA . ALA A 1 79 ? -11.860 3.456 13.954 1.00 82.94 79 ALA A CA 1
ATOM 550 C C . ALA A 1 79 ? -12.772 4.656 14.264 1.00 82.94 79 ALA A C 1
ATOM 552 O O . ALA A 1 79 ? -13.021 4.942 15.441 1.00 82.94 79 ALA A O 1
ATOM 553 N N . LEU A 1 80 ? -13.294 5.314 13.223 1.00 85.25 80 LEU A N 1
ATOM 554 C CA . LEU A 1 80 ? -14.208 6.455 13.328 1.00 85.25 80 LEU A CA 1
ATOM 555 C C . LEU A 1 80 ? -15.540 6.051 13.963 1.00 85.25 80 LEU A C 1
ATOM 557 O O . LEU A 1 80 ? -15.971 6.675 14.934 1.00 85.25 80 LEU A O 1
ATOM 561 N N . LEU A 1 81 ? -16.148 4.960 13.485 1.00 86.31 81 LEU A N 1
ATOM 562 C CA . LEU A 1 81 ? -17.401 4.429 14.036 1.00 86.31 81 LEU A CA 1
ATOM 563 C C . LEU A 1 81 ? -17.278 4.097 15.528 1.00 86.31 81 LEU A C 1
ATOM 565 O O . LEU A 1 81 ? -18.231 4.250 16.289 1.00 86.31 81 LEU A O 1
ATOM 569 N N . ARG A 1 82 ? -16.088 3.680 15.966 1.00 80.19 82 ARG A N 1
ATOM 570 C CA . ARG A 1 82 ? -15.810 3.314 17.361 1.00 80.19 82 ARG A CA 1
ATOM 571 C C . ARG A 1 82 ? -15.343 4.471 18.235 1.00 80.19 82 ARG A C 1
ATOM 573 O O . ARG A 1 82 ? -15.095 4.246 19.418 1.00 80.19 82 ARG A O 1
ATOM 580 N N . ARG A 1 83 ? -15.194 5.679 17.676 1.00 78.00 83 ARG A N 1
ATOM 581 C CA . ARG A 1 83 ? -14.725 6.892 18.375 1.00 78.00 83 ARG A CA 1
ATOM 582 C C . ARG A 1 83 ? -13.425 6.685 19.167 1.00 78.00 83 ARG A C 1
ATOM 584 O O . ARG A 1 83 ? -13.189 7.333 20.184 1.00 78.00 83 ARG A O 1
ATOM 591 N N . LYS A 1 84 ? -12.560 5.773 18.712 1.00 73.25 84 LYS A N 1
ATOM 592 C CA . LYS A 1 84 ? -11.278 5.490 19.368 1.00 73.25 84 LYS A CA 1
ATOM 593 C C . LYS A 1 84 ? -10.222 6.447 18.836 1.00 73.25 84 LYS A C 1
ATOM 595 O O . LYS A 1 84 ? -9.577 6.135 17.841 1.00 73.25 84 LYS A O 1
ATOM 600 N N . GLY A 1 85 ? -10.034 7.582 19.511 1.00 79.06 85 GLY A N 1
ATOM 601 C CA . GLY A 1 85 ? -9.129 8.656 19.073 1.00 79.06 85 GLY A CA 1
ATOM 602 C C . GLY A 1 85 ? -7.740 8.164 18.651 1.00 79.06 85 GLY A C 1
ATOM 603 O O . GLY A 1 85 ? -7.311 8.438 17.536 1.00 79.06 85 GLY A O 1
ATOM 604 N N . LEU A 1 86 ? -7.086 7.337 19.474 1.00 81.38 86 LEU A N 1
ATOM 605 C CA . LEU A 1 86 ? -5.771 6.771 19.141 1.00 81.38 86 LEU A CA 1
ATOM 606 C C . LEU A 1 86 ? -5.805 5.914 17.868 1.00 81.38 86 LEU A C 1
ATOM 608 O O . LEU A 1 86 ? -4.932 6.018 17.014 1.00 81.38 86 LEU A O 1
ATOM 612 N N . ALA A 1 87 ? -6.834 5.084 17.711 1.00 79.25 87 ALA A N 1
ATOM 613 C CA . ALA A 1 87 ? -6.932 4.193 16.567 1.00 79.25 87 ALA A CA 1
ATOM 614 C C . ALA A 1 87 ? -7.297 4.939 15.272 1.00 79.25 87 ALA A C 1
ATOM 616 O O . ALA A 1 87 ? -6.899 4.511 14.190 1.00 79.25 87 ALA A O 1
ATOM 617 N N . VAL A 1 88 ? -8.006 6.068 15.379 1.00 82.75 88 VAL A N 1
ATOM 618 C CA . VAL A 1 88 ? -8.233 6.993 14.262 1.00 82.75 88 VAL A CA 1
ATOM 619 C C . VAL A 1 88 ? -6.910 7.614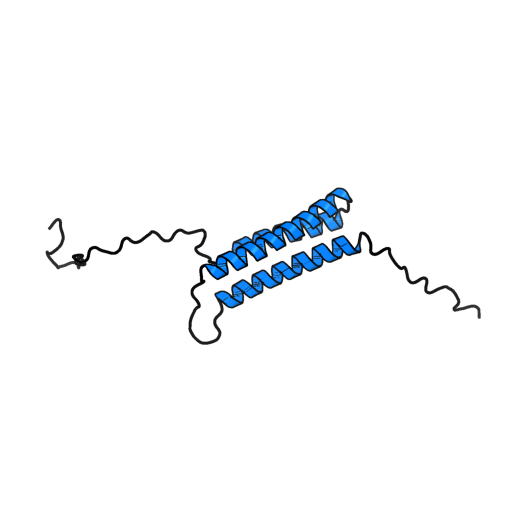 13.832 1.00 82.75 88 VAL A C 1
ATOM 621 O O . VAL A 1 88 ? -6.596 7.562 12.649 1.00 82.75 88 VAL A O 1
ATOM 624 N N . VAL A 1 89 ? -6.104 8.116 14.774 1.00 86.38 89 VAL A N 1
ATOM 625 C CA . VAL A 1 89 ? -4.785 8.697 14.469 1.00 86.38 89 VAL A CA 1
ATOM 626 C C . VAL A 1 89 ? -3.874 7.665 13.800 1.00 86.38 89 VAL A C 1
ATOM 628 O O . VAL A 1 89 ? -3.306 7.953 12.750 1.00 86.38 89 VAL A O 1
ATOM 631 N N . CYS A 1 90 ? -3.791 6.440 14.332 1.00 83.75 90 CYS A N 1
ATOM 632 C CA . CYS A 1 90 ? -3.004 5.371 13.711 1.00 83.75 90 CYS A CA 1
ATOM 633 C C . CYS A 1 90 ? -3.515 5.000 12.310 1.00 83.75 90 CYS A C 1
ATOM 635 O O . CYS A 1 90 ? -2.718 4.854 11.389 1.00 83.75 90 CYS A O 1
ATOM 637 N N . SER A 1 91 ? -4.833 4.873 12.121 1.00 83.12 91 SER A N 1
ATOM 638 C CA . SER A 1 91 ? -5.408 4.518 10.812 1.00 83.12 91 SER A CA 1
ATOM 639 C C . SER A 1 91 ? -5.244 5.644 9.791 1.00 83.12 91 SER A C 1
ATOM 641 O O . SER A 1 91 ? -5.023 5.385 8.609 1.00 83.12 91 SER A O 1
ATOM 643 N N . LEU A 1 92 ? -5.307 6.898 10.241 1.00 86.50 92 LEU A N 1
ATOM 644 C CA . LEU A 1 92 ? -5.065 8.070 9.409 1.00 86.50 92 LEU A CA 1
ATOM 645 C C . LEU A 1 92 ? -3.596 8.134 8.979 1.00 86.50 92 LEU A C 1
ATOM 647 O O . LEU A 1 92 ? -3.322 8.301 7.794 1.00 86.50 92 LEU A O 1
ATOM 651 N N . ALA A 1 93 ? -2.661 7.925 9.910 1.00 86.44 93 ALA A N 1
ATOM 652 C CA . ALA A 1 93 ? -1.234 7.853 9.605 1.00 86.44 93 ALA A CA 1
ATOM 653 C C . ALA A 1 93 ? -0.922 6.723 8.609 1.00 86.44 93 ALA A C 1
ATOM 655 O O . ALA A 1 93 ? -0.192 6.946 7.646 1.00 86.44 93 ALA A O 1
ATOM 656 N N . LEU A 1 94 ? -1.533 5.545 8.782 1.00 84.69 94 LEU A N 1
ATOM 657 C CA . LEU A 1 94 ? -1.430 4.442 7.821 1.00 84.69 94 LEU A CA 1
ATOM 658 C C . LEU A 1 94 ? -2.019 4.804 6.455 1.00 84.69 94 LEU A C 1
ATOM 660 O O . LEU A 1 94 ? -1.446 4.430 5.439 1.00 84.69 94 LEU A O 1
ATOM 664 N N . SER A 1 95 ? -3.132 5.542 6.413 1.00 85.00 95 SER A N 1
ATOM 665 C CA . SER A 1 95 ? -3.749 5.979 5.152 1.00 85.00 95 SER A CA 1
ATOM 666 C C . SER A 1 95 ? -2.805 6.904 4.394 1.00 85.00 95 SER A C 1
ATOM 668 O O . SER A 1 95 ? -2.477 6.645 3.240 1.00 85.00 95 SER A O 1
ATOM 670 N N . ILE A 1 96 ? -2.314 7.947 5.068 1.00 86.25 96 ILE A N 1
ATOM 671 C CA . ILE A 1 96 ? -1.369 8.914 4.497 1.00 86.25 96 ILE A CA 1
ATOM 672 C C . ILE A 1 96 ? -0.092 8.199 4.048 1.00 86.25 96 ILE A C 1
ATOM 674 O O . ILE A 1 96 ? 0.369 8.417 2.930 1.00 86.25 96 ILE A O 1
ATOM 678 N N . GLY A 1 97 ? 0.442 7.306 4.886 1.00 85.12 97 GLY A N 1
ATOM 679 C CA . GLY A 1 97 ? 1.603 6.488 4.559 1.00 85.12 97 GLY A CA 1
ATOM 680 C C . GLY A 1 97 ? 1.372 5.644 3.310 1.00 85.12 97 GLY A C 1
ATOM 681 O O . GLY A 1 97 ? 2.194 5.685 2.403 1.00 85.12 97 GLY A O 1
ATOM 682 N N . MET A 1 98 ? 0.246 4.935 3.224 1.00 83.69 98 MET A N 1
ATOM 683 C CA . MET A 1 98 ? -0.101 4.083 2.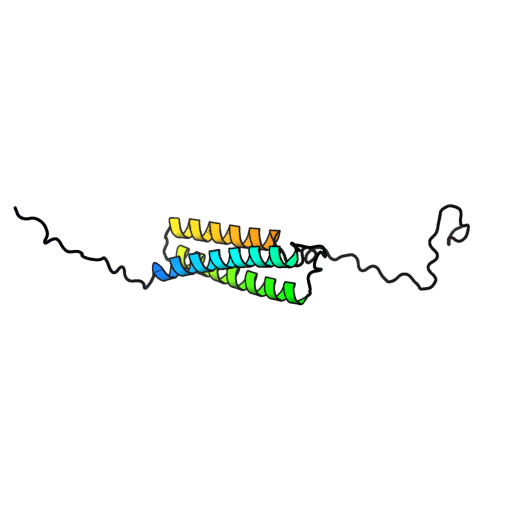084 1.00 83.69 98 MET A CA 1
ATOM 684 C C . MET A 1 98 ? -0.197 4.885 0.784 1.00 83.69 98 MET A C 1
ATOM 686 O O . MET A 1 98 ? 0.412 4.497 -0.208 1.00 83.69 98 MET A O 1
ATOM 690 N N . PHE A 1 99 ? -0.912 6.015 0.779 1.00 82.06 99 PHE A N 1
ATOM 691 C CA . PHE A 1 99 ? -1.030 6.858 -0.417 1.00 82.06 99 PHE A CA 1
ATOM 692 C C . PHE A 1 99 ? 0.303 7.507 -0.801 1.00 82.06 99 PHE A C 1
ATOM 694 O O . PHE A 1 99 ? 0.647 7.529 -1.980 1.00 82.06 99 PHE A O 1
ATOM 701 N N . GLY A 1 100 ? 1.076 7.987 0.178 1.00 82.38 100 GLY A N 1
ATOM 702 C CA . GLY A 1 100 ? 2.400 8.563 -0.057 1.00 82.38 100 GLY A CA 1
ATOM 703 C C . GLY A 1 100 ? 3.381 7.540 -0.630 1.00 82.38 100 GLY A C 1
ATOM 704 O O . GLY A 1 100 ? 4.000 7.792 -1.661 1.00 82.38 100 GLY A O 1
ATOM 705 N N . PHE A 1 101 ? 3.468 6.353 -0.025 1.00 78.25 101 PHE A N 1
ATOM 706 C CA . PHE A 1 101 ? 4.294 5.256 -0.536 1.00 78.25 101 PHE A CA 1
ATOM 707 C C . PHE A 1 101 ? 3.828 4.790 -1.913 1.00 78.25 101 PHE A C 1
ATOM 709 O O . PHE A 1 101 ? 4.660 4.608 -2.795 1.00 78.25 101 PHE A O 1
ATOM 716 N N . ALA A 1 102 ? 2.519 4.647 -2.132 1.00 79.44 102 ALA A N 1
ATOM 717 C CA . ALA A 1 102 ? 1.983 4.249 -3.430 1.00 79.44 102 ALA A CA 1
ATOM 718 C C . ALA A 1 102 ? 2.178 5.322 -4.523 1.00 79.44 102 ALA A C 1
ATOM 720 O O . ALA A 1 102 ? 2.107 5.032 -5.720 1.00 79.44 102 ALA A O 1
ATOM 721 N N . TYR A 1 103 ? 2.406 6.575 -4.141 1.00 78.44 103 TYR A N 1
ATOM 722 C CA . TYR A 1 103 ? 2.771 7.621 -5.086 1.00 78.44 103 TYR A CA 1
ATOM 723 C C . TYR A 1 103 ? 4.267 7.572 -5.419 1.00 78.44 103 TYR A C 1
ATOM 725 O O . TYR A 1 103 ? 4.635 7.524 -6.590 1.00 78.44 103 TYR A O 1
ATOM 733 N N . VAL A 1 104 ? 5.127 7.526 -4.396 1.00 77.62 104 VAL A N 1
ATOM 734 C CA . VAL A 1 104 ? 6.593 7.525 -4.556 1.00 77.62 104 VAL A CA 1
ATOM 735 C C . VAL A 1 104 ? 7.089 6.258 -5.256 1.00 77.62 104 VAL A C 1
ATOM 737 O O . VAL A 1 104 ? 7.979 6.320 -6.101 1.00 77.62 104 VAL A O 1
ATOM 740 N N . LEU A 1 105 ? 6.497 5.110 -4.932 1.00 73.12 105 LEU A N 1
ATOM 741 C CA . LEU A 1 105 ? 6.884 3.804 -5.464 1.00 73.12 105 LEU A CA 1
ATOM 742 C C . LEU A 1 105 ? 6.056 3.391 -6.686 1.00 73.12 105 LEU A C 1
ATOM 744 O O . LEU A 1 105 ? 5.919 2.200 -6.955 1.00 73.12 105 LEU A O 1
ATOM 748 N N . ALA A 1 106 ? 5.477 4.348 -7.415 1.00 69.81 106 ALA A N 1
ATOM 749 C CA . ALA A 1 106 ? 4.671 4.055 -8.592 1.00 69.81 106 ALA A CA 1
ATOM 750 C C . ALA A 1 106 ? 5.437 3.178 -9.602 1.00 69.81 106 ALA A C 1
ATOM 752 O O . ALA A 1 106 ? 6.526 3.530 -10.057 1.00 69.81 106 ALA A O 1
ATOM 753 N N . VAL A 1 107 ? 4.837 2.044 -9.975 1.00 66.88 107 VAL A N 1
ATOM 754 C CA . VAL A 1 107 ? 5.362 1.142 -11.008 1.00 66.88 107 VAL A CA 1
ATOM 755 C C . VAL A 1 107 ? 4.384 1.088 -12.191 1.00 66.88 107 VAL A C 1
ATOM 757 O O . VAL A 1 107 ? 3.205 0.794 -11.971 1.00 66.88 107 VAL A O 1
ATOM 760 N N . PRO A 1 108 ? 4.830 1.356 -13.434 1.00 62.16 108 PRO A N 1
ATOM 761 C CA . PRO A 1 108 ? 6.119 1.956 -13.798 1.00 62.16 108 PRO A CA 1
ATOM 762 C C . PRO A 1 108 ? 6.187 3.452 -13.422 1.00 62.16 108 PRO A C 1
ATOM 764 O O . PRO A 1 108 ? 5.161 4.134 -13.382 1.00 62.16 108 PRO A O 1
ATOM 767 N N . GLN A 1 109 ? 7.386 3.983 -13.153 1.00 64.38 109 GLN A N 1
ATOM 768 C CA . GLN A 1 109 ? 7.575 5.378 -12.715 1.00 64.38 109 GLN A CA 1
ATOM 769 C C . GLN A 1 109 ? 7.163 6.396 -13.787 1.00 64.38 109 GLN A C 1
ATOM 771 O O . GLN A 1 109 ? 6.736 7.501 -13.456 1.00 64.38 109 GLN A O 1
ATOM 776 N N . ASN A 1 110 ? 7.205 6.007 -15.063 1.00 59.41 110 ASN A N 1
ATOM 777 C CA . ASN A 1 110 ? 6.716 6.821 -16.173 1.00 59.41 110 ASN A CA 1
ATOM 778 C C . ASN A 1 110 ? 5.190 6.751 -16.367 1.00 59.41 110 ASN A C 1
ATOM 780 O O . ASN 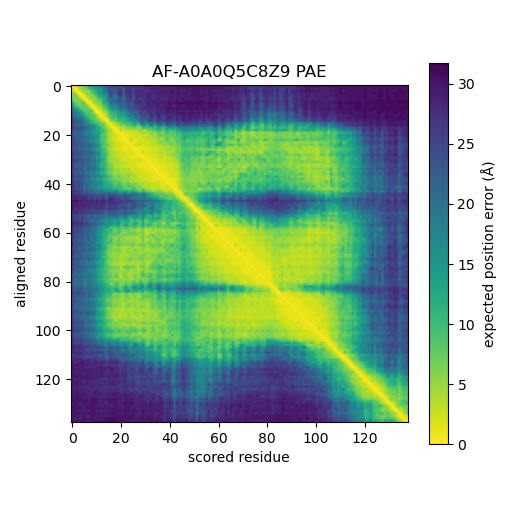A 1 110 ? 4.680 7.393 -17.270 1.00 59.41 110 ASN A O 1
ATOM 784 N N . ARG A 1 111 ? 4.404 6.055 -15.528 1.00 62.59 111 ARG A N 1
ATOM 785 C CA . ARG A 1 111 ? 2.940 5.971 -15.750 1.00 62.59 111 ARG A CA 1
ATOM 786 C C . ARG A 1 111 ? 2.223 7.328 -15.750 1.00 62.59 111 ARG A C 1
ATOM 788 O O . ARG A 1 111 ? 1.098 7.419 -16.228 1.00 62.59 111 ARG A O 1
ATOM 795 N N . TRP A 1 112 ? 2.831 8.344 -15.138 1.00 58.81 112 TRP A N 1
ATOM 796 C CA . TRP A 1 112 ? 2.292 9.704 -15.051 1.00 58.81 112 TRP A CA 1
ATOM 797 C C . TRP A 1 112 ? 2.901 10.653 -16.087 1.00 58.81 112 TRP A C 1
ATOM 799 O O . TRP A 1 112 ? 2.336 11.713 -16.337 1.00 58.81 112 TRP A O 1
ATOM 809 N N . ASN A 1 113 ? 4.012 10.251 -16.706 1.00 59.41 113 ASN A N 1
ATOM 810 C CA . ASN A 1 113 ? 4.680 10.984 -17.766 1.00 59.41 113 ASN A CA 1
ATOM 811 C C . ASN A 1 113 ? 4.480 10.194 -19.054 1.00 59.41 113 ASN A C 1
ATOM 813 O O . ASN A 1 113 ? 5.149 9.192 -19.281 1.00 59.41 113 ASN A O 1
ATOM 817 N N . GLN A 1 114 ? 3.548 10.628 -19.897 1.00 56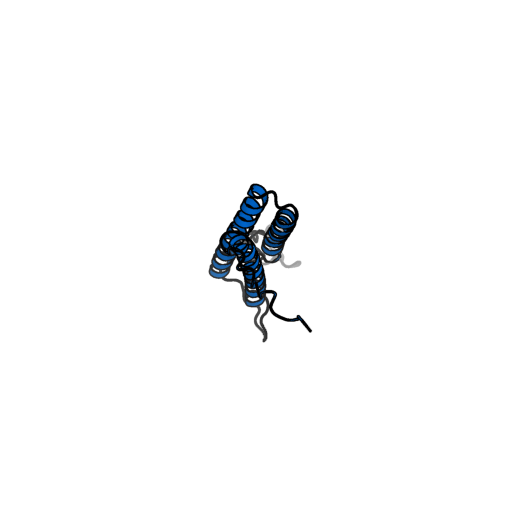.66 114 GLN A N 1
ATOM 818 C CA . GLN A 1 114 ? 3.518 10.113 -21.259 1.00 56.66 114 GLN A CA 1
ATOM 819 C C . GLN A 1 114 ? 4.840 10.517 -21.912 1.00 56.66 114 GLN A C 1
ATOM 821 O O . GLN A 1 114 ? 5.069 11.708 -22.129 1.00 56.66 114 GLN A O 1
ATOM 826 N N . ASP A 1 115 ? 5.720 9.548 -22.176 1.00 61.28 115 ASP A N 1
ATOM 827 C CA . ASP A 1 115 ? 6.823 9.789 -23.098 1.00 61.28 115 ASP A CA 1
ATOM 828 C C . ASP A 1 115 ? 6.190 10.314 -24.393 1.00 61.28 115 ASP A C 1
ATOM 830 O O . ASP A 1 115 ? 5.206 9.722 -24.865 1.00 61.28 115 ASP A O 1
ATOM 834 N N . PRO A 1 116 ? 6.658 11.452 -24.936 1.00 60.41 116 PRO A N 1
ATOM 835 C CA . PRO A 1 116 ? 6.149 11.929 -26.206 1.00 60.41 116 PRO A CA 1
ATOM 836 C C . PRO A 1 116 ? 6.307 10.786 -27.201 1.00 60.41 116 PRO A C 1
ATOM 838 O O . PRO A 1 116 ? 7.390 10.215 -27.335 1.00 60.41 116 PRO A O 1
ATOM 841 N N . VAL A 1 117 ? 5.207 10.408 -27.854 1.00 58.47 117 VAL A N 1
ATOM 842 C CA . VAL A 1 117 ? 5.246 9.410 -28.919 1.00 58.47 117 VAL A CA 1
ATOM 843 C C . VAL A 1 117 ? 6.149 9.992 -29.995 1.00 58.47 117 VAL A C 1
ATOM 845 O O . VAL A 1 117 ? 5.744 10.878 -30.743 1.00 58.47 117 VAL A O 1
ATOM 848 N N . HIS A 1 118 ? 7.405 9.557 -30.026 1.00 63.22 118 HIS A N 1
ATOM 849 C CA . HIS A 1 118 ? 8.287 9.868 -31.130 1.00 63.22 118 HIS A CA 1
ATOM 850 C C . HIS A 1 118 ? 7.754 9.078 -32.314 1.00 63.22 118 HIS A C 1
ATOM 852 O O . HIS A 1 118 ? 7.880 7.853 -32.364 1.00 63.22 118 HIS A O 1
ATOM 858 N N . GLU A 1 119 ? 7.095 9.775 -33.237 1.00 71.62 119 GLU A N 1
ATOM 859 C CA . GLU A 1 119 ? 6.796 9.197 -34.536 1.00 71.62 119 GLU A CA 1
ATOM 860 C C . GLU A 1 119 ? 8.109 8.669 -35.128 1.00 71.62 119 GLU A C 1
ATOM 862 O O . GLU A 1 119 ? 9.136 9.360 -35.063 1.00 71.62 119 GLU A O 1
ATOM 867 N N . PRO A 1 120 ? 8.121 7.423 -35.634 1.00 71.69 120 PRO A N 1
ATOM 868 C CA . PRO A 1 120 ? 9.300 6.894 -36.289 1.00 71.69 120 PRO A CA 1
ATOM 869 C C . PRO A 1 120 ? 9.675 7.857 -37.409 1.00 71.69 120 PRO A C 1
ATOM 871 O O . PRO A 1 120 ? 8.820 8.258 -38.202 1.00 71.69 120 PRO A O 1
ATOM 874 N N . LEU A 1 121 ? 10.945 8.262 -37.436 1.00 75.38 121 LEU A N 1
ATOM 875 C CA . LEU A 1 121 ? 11.413 9.189 -38.451 1.00 75.38 121 LEU A CA 1
ATOM 876 C C . LEU A 1 121 ? 11.111 8.582 -39.831 1.00 75.38 121 LEU A C 1
ATOM 878 O O . LEU A 1 121 ? 11.263 7.364 -40.003 1.00 75.38 121 LEU A O 1
ATOM 882 N N . PRO A 1 122 ? 10.678 9.398 -40.807 1.00 74.56 122 PRO A N 1
ATOM 883 C CA . PRO A 1 122 ? 10.501 8.940 -42.175 1.00 74.56 122 PRO A CA 1
ATOM 884 C C . PRO A 1 122 ? 11.756 8.204 -42.659 1.00 74.56 122 PRO A C 1
ATOM 886 O O . PRO A 1 122 ? 12.875 8.566 -42.292 1.00 74.56 122 PRO A O 1
ATOM 889 N N . ALA A 1 123 ? 11.589 7.159 -43.472 1.00 73.88 123 ALA A N 1
ATOM 890 C CA . ALA A 1 123 ? 12.711 6.348 -43.963 1.00 73.88 123 ALA A CA 1
ATOM 891 C C . ALA A 1 123 ? 13.747 7.169 -44.764 1.00 73.88 123 ALA A C 1
ATOM 893 O O . ALA A 1 123 ? 14.883 6.739 -44.956 1.00 73.88 123 ALA A O 1
ATOM 894 N N . ASP A 1 124 ? 13.346 8.349 -45.225 1.00 74.19 124 ASP A N 1
ATOM 895 C CA . ASP A 1 124 ? 14.115 9.345 -45.956 1.00 74.19 124 ASP A CA 1
ATOM 896 C C . ASP A 1 124 ? 14.689 10.466 -45.070 1.00 74.19 124 ASP A C 1
ATOM 898 O O . ASP A 1 124 ? 15.298 11.401 -45.595 1.00 74.19 124 ASP A O 1
ATOM 902 N N . TYR A 1 125 ? 14.559 10.383 -43.740 1.00 69.56 125 TYR A N 1
ATOM 903 C CA . TYR A 1 125 ? 15.137 11.377 -42.840 1.00 69.56 125 TYR A CA 1
ATOM 904 C C . TYR A 1 125 ? 16.661 11.430 -42.979 1.00 69.56 125 TYR A C 1
ATOM 906 O O . TYR A 1 125 ? 17.384 10.494 -42.625 1.00 69.56 125 TYR A O 1
ATOM 914 N N . ARG A 1 126 ? 17.156 12.573 -43.456 1.00 71.94 126 ARG A N 1
ATOM 915 C CA . ARG A 1 126 ? 18.579 12.900 -43.466 1.00 71.94 126 ARG A CA 1
ATOM 916 C C . ARG A 1 126 ? 18.872 13.845 -42.304 1.00 71.94 126 ARG A C 1
ATOM 918 O O . ARG A 1 126 ? 18.326 14.947 -42.284 1.00 71.94 126 ARG A O 1
ATOM 925 N N . PRO A 1 127 ? 19.703 13.444 -41.325 1.00 70.06 127 PRO A N 1
ATOM 926 C CA . PRO A 1 127 ? 20.078 14.331 -40.238 1.00 70.06 127 PRO A CA 1
ATOM 927 C C . PRO A 1 127 ? 20.822 15.541 -40.804 1.00 70.06 127 PRO A C 1
ATOM 929 O O . PRO A 1 127 ? 21.878 15.408 -41.422 1.00 70.06 127 PRO A O 1
ATOM 932 N N . CYS A 1 128 ? 20.258 16.722 -40.576 1.00 69.50 128 CYS A N 1
ATOM 933 C CA . CYS A 1 128 ? 20.889 17.990 -40.900 1.00 69.50 128 CYS A CA 1
ATOM 934 C C . CYS A 1 128 ? 22.074 18.230 -39.967 1.00 69.50 128 CYS A C 1
ATOM 936 O O . CYS A 1 128 ? 21.921 18.719 -38.846 1.00 69.50 128 CYS A O 1
ATOM 938 N N . PHE A 1 129 ? 23.268 17.870 -40.423 1.00 67.44 129 PHE A N 1
ATOM 939 C CA . PHE A 1 129 ? 24.503 18.287 -39.777 1.00 67.44 129 PHE A CA 1
ATOM 940 C C . PHE A 1 129 ? 24.895 19.669 -40.297 1.00 67.44 129 PHE A C 1
ATOM 942 O O . PHE A 1 129 ? 24.855 19.916 -41.500 1.00 67.44 129 PHE A O 1
ATOM 949 N N . SER A 1 130 ? 25.289 20.570 -39.395 1.00 54.94 130 SER A N 1
ATOM 950 C CA . SER A 1 130 ? 25.778 21.901 -39.768 1.00 54.94 130 SER A CA 1
ATOM 951 C C . SER A 1 130 ? 26.945 21.766 -40.759 1.00 54.94 130 SER A C 1
ATOM 953 O O . SER A 1 130 ? 27.977 21.188 -40.417 1.00 54.94 130 SER A O 1
ATOM 955 N N . GLY A 1 131 ? 26.748 22.233 -41.997 1.00 59.25 131 GLY A N 1
ATOM 956 C CA . GLY A 1 131 ? 27.697 22.094 -43.112 1.00 59.25 131 GLY A CA 1
ATOM 957 C C . GLY A 1 131 ? 27.270 21.129 -44.229 1.00 59.25 131 GLY A C 1
ATOM 958 O O . GLY A 1 131 ? 27.887 21.134 -45.293 1.00 59.25 131 GLY A O 1
ATOM 959 N N . SER A 1 132 ? 26.213 20.336 -44.034 1.00 59.00 132 SER A N 1
ATOM 960 C CA . SER A 1 132 ? 25.522 19.634 -45.121 1.00 59.00 132 SER A CA 1
ATOM 961 C C . SER A 1 132 ? 24.464 20.583 -45.690 1.00 59.00 132 SER A C 1
ATOM 963 O O . SER A 1 132 ? 23.513 20.937 -45.002 1.00 59.00 132 SER A O 1
ATOM 965 N N . ASN A 1 133 ? 24.630 21.012 -46.945 1.00 61.56 133 ASN A N 1
ATOM 966 C CA . ASN A 1 133 ? 23.657 21.838 -47.683 1.00 61.56 133 ASN A CA 1
ATOM 967 C C . ASN A 1 133 ? 22.371 21.057 -48.050 1.00 61.56 133 ASN A C 1
ATOM 969 O O . ASN A 1 133 ? 21.682 21.406 -49.004 1.00 61.56 133 ASN A O 1
ATOM 973 N N . ASP A 1 134 ? 22.063 19.971 -47.335 1.00 63.03 134 ASP A N 1
ATOM 974 C CA . ASP A 1 134 ? 20.964 19.052 -47.642 1.00 63.03 134 ASP A CA 1
ATOM 975 C C . ASP A 1 134 ? 19.734 19.298 -46.751 1.00 63.03 134 ASP A C 1
ATOM 977 O O . ASP A 1 134 ? 18.888 18.417 -46.587 1.00 63.03 134 ASP A O 1
ATOM 981 N N . CYS A 1 135 ? 19.619 20.493 -46.163 1.00 62.72 135 CYS A N 1
ATOM 982 C CA . CYS A 1 135 ? 18.491 20.856 -45.315 1.00 62.72 135 CYS A CA 1
ATOM 983 C C . CYS A 1 135 ? 17.347 21.485 -46.122 1.00 62.72 135 CYS A C 1
ATOM 985 O O . CYS A 1 135 ? 17.578 22.401 -46.917 1.00 62.72 135 CYS A O 1
ATOM 987 N N . PRO A 1 136 ? 16.090 21.055 -45.906 1.00 53.84 136 PRO A N 1
ATOM 988 C CA . PRO A 1 136 ? 14.937 21.710 -46.507 1.00 53.84 136 PRO A CA 1
ATOM 989 C C . PRO A 1 136 ? 14.816 23.133 -45.946 1.00 53.84 136 PRO A C 1
ATOM 991 O O . PRO A 1 136 ? 14.432 23.329 -44.796 1.00 53.84 136 PRO A O 1
ATOM 994 N N . GLY A 1 137 ? 15.177 24.122 -46.762 1.00 58.50 137 GLY A N 1
ATOM 995 C CA . GLY A 1 137 ? 15.223 25.536 -46.375 1.00 58.50 137 GLY A CA 1
ATOM 996 C C . GLY A 1 137 ? 16.472 26.282 -46.849 1.00 58.50 137 GLY A C 1
ATOM 997 O O . GLY A 1 137 ? 16.412 27.507 -46.940 1.00 58.50 137 GLY A O 1
ATOM 998 N N . GLY A 1 138 ? 17.527 25.551 -47.240 1.00 49.06 138 GLY A N 1
ATOM 999 C CA . GLY A 1 138 ? 18.816 26.122 -47.652 1.00 49.06 138 GLY A CA 1
ATOM 1000 C C . GLY A 1 138 ? 19.792 26.276 -46.497 1.00 49.06 138 GLY A C 1
ATOM 1001 O O . GLY A 1 138 ? 19.374 26.766 -45.425 1.00 49.06 138 GLY A O 1
#